Protein AF-A0A957N324-F1 (afdb_monomer_lite)

Structure (mmCIF, N/CA/C/O backbone):
data_AF-A0A957N324-F1
#
_entry.id   AF-A0A957N324-F1
#
loop_
_atom_site.group_PDB
_atom_site.id
_atom_site.type_symbol
_atom_site.label_atom_id
_atom_site.label_alt_id
_atom_site.label_comp_id
_atom_site.label_asym_id
_atom_site.label_entity_id
_atom_site.label_seq_id
_atom_site.pdbx_PDB_ins_code
_atom_site.Cartn_x
_atom_site.Cartn_y
_atom_site.Cartn_z
_atom_site.occupancy
_atom_site.B_iso_or_equiv
_atom_site.auth_seq_id
_atom_site.auth_comp_id
_atom_site.auth_asym_id
_atom_site.auth_atom_id
_atom_site.pdbx_PDB_model_num
ATOM 1 N N . MET A 1 1 ? -1.794 -14.656 24.874 1.00 44.19 1 MET A N 1
ATOM 2 C CA . MET A 1 1 ? -1.674 -13.339 24.207 1.00 44.19 1 MET A CA 1
ATOM 3 C C . MET A 1 1 ? -3.044 -12.687 24.230 1.00 44.19 1 MET A C 1
ATOM 5 O O . MET A 1 1 ? -4.010 -13.356 23.897 1.00 44.19 1 MET A O 1
ATOM 9 N N . LYS A 1 2 ? -3.157 -11.465 24.763 1.00 45.56 2 LYS A N 1
ATOM 10 C CA . LYS A 1 2 ? -4.443 -10.772 24.942 1.00 45.56 2 LYS A CA 1
ATOM 11 C C . LYS A 1 2 ? -4.962 -10.307 23.573 1.00 45.56 2 LYS A C 1
ATOM 13 O O . LYS A 1 2 ? -4.216 -9.659 22.848 1.00 45.56 2 LYS A O 1
ATOM 18 N N . ASN A 1 3 ? -6.216 -10.645 23.263 1.00 54.12 3 ASN A N 1
ATOM 19 C CA . ASN A 1 3 ? -6.972 -10.323 22.041 1.00 54.12 3 ASN A CA 1
ATOM 20 C C . ASN A 1 3 ? -7.276 -8.818 21.892 1.00 54.12 3 ASN A C 1
ATOM 22 O O . ASN A 1 3 ? -8.419 -8.433 21.657 1.00 54.12 3 ASN A O 1
ATOM 26 N N . THR A 1 4 ? -6.295 -7.942 22.089 1.00 59.03 4 THR A N 1
ATOM 27 C CA . THR A 1 4 ? -6.501 -6.509 21.887 1.00 59.03 4 THR A CA 1
ATOM 28 C C . THR A 1 4 ? -6.570 -6.246 20.382 1.00 59.03 4 THR A C 1
ATOM 30 O O . THR A 1 4 ? -5.600 -6.567 19.691 1.00 59.03 4 THR A O 1
ATOM 33 N N . PRO A 1 5 ? -7.670 -5.676 19.854 1.00 67.69 5 PRO A N 1
ATOM 34 C CA . PRO A 1 5 ? -7.747 -5.316 18.444 1.00 67.69 5 PRO A CA 1
ATOM 35 C C . PRO A 1 5 ? -6.584 -4.393 18.084 1.00 67.69 5 PRO A C 1
ATOM 37 O O . PRO A 1 5 ? -6.266 -3.465 18.834 1.00 67.69 5 PRO A O 1
ATOM 40 N N . VAL A 1 6 ? -5.941 -4.624 16.942 1.00 67.88 6 VAL A N 1
ATOM 41 C CA . VAL A 1 6 ? -4.774 -3.825 16.541 1.00 67.88 6 VAL A CA 1
ATOM 42 C C . VAL A 1 6 ? -5.134 -2.360 16.324 1.00 67.88 6 VAL A C 1
ATOM 44 O O . VAL A 1 6 ? -4.309 -1.496 16.607 1.00 67.88 6 VAL A O 1
ATOM 47 N N . ALA A 1 7 ? -6.391 -2.059 15.998 1.00 63.56 7 ALA A N 1
ATOM 48 C CA . ALA A 1 7 ? -6.916 -0.697 15.997 1.00 63.56 7 ALA A CA 1
ATOM 49 C C . ALA A 1 7 ? -6.752 0.038 17.340 1.00 63.56 7 ALA A C 1
ATOM 51 O O . ALA A 1 7 ? -6.547 1.251 17.360 1.00 63.56 7 ALA A O 1
ATOM 52 N N . VAL A 1 8 ? -6.804 -0.673 18.469 1.00 66.75 8 VAL A N 1
ATOM 53 C CA . VAL A 1 8 ? -6.606 -0.084 19.803 1.00 66.75 8 VAL A CA 1
ATOM 54 C C . VAL A 1 8 ? -5.124 0.177 20.064 1.00 66.75 8 VAL A C 1
ATOM 56 O O . VAL A 1 8 ? -4.776 1.241 20.569 1.00 66.75 8 VAL A O 1
ATOM 59 N N . VAL A 1 9 ? -4.245 -0.753 19.679 1.00 63.69 9 VAL A N 1
ATOM 60 C CA . VAL A 1 9 ? -2.789 -0.605 19.856 1.00 63.69 9 VAL A CA 1
ATOM 61 C C . VAL A 1 9 ? -2.220 0.460 18.915 1.00 63.69 9 VAL A C 1
ATOM 63 O O . VAL A 1 9 ? -1.399 1.272 19.326 1.00 63.69 9 VAL A O 1
ATOM 66 N N . SER A 1 10 ? -2.702 0.515 17.674 1.00 66.00 10 SER A N 1
ATOM 67 C CA . SER A 1 10 ? -2.294 1.507 16.675 1.00 66.00 10 SER A CA 1
ATOM 68 C C . SER A 1 10 ? -2.592 2.942 17.131 1.00 66.00 10 SER A C 1
ATOM 70 O O . SER A 1 10 ? -1.766 3.826 16.930 1.00 66.00 10 SER A O 1
ATOM 72 N N . LYS A 1 11 ? -3.711 3.173 17.837 1.00 65.25 11 LYS A N 1
ATOM 73 C CA . LYS A 1 11 ? -4.077 4.502 18.366 1.00 65.25 11 LYS A CA 1
ATOM 74 C C . LYS A 1 11 ? -3.140 5.032 19.454 1.00 65.25 11 LYS A C 1
ATOM 76 O O . LYS A 1 11 ? -3.049 6.244 19.619 1.00 65.25 11 LYS A O 1
ATOM 81 N N . ILE A 1 12 ? -2.489 4.149 20.210 1.00 68.44 12 ILE A N 1
ATOM 82 C CA . ILE A 1 12 ? -1.572 4.517 21.305 1.00 68.44 12 ILE A CA 1
ATOM 83 C C . ILE A 1 12 ? -0.095 4.361 20.922 1.00 68.44 12 ILE A C 1
ATOM 85 O O . ILE A 1 12 ? 0.785 4.799 21.658 1.00 68.44 12 ILE A O 1
ATOM 89 N N . SER A 1 13 ? 0.179 3.727 19.782 1.00 65.44 13 SER A N 1
ATOM 90 C CA . SER A 1 13 ? 1.521 3.547 19.245 1.00 65.44 13 SER A CA 1
ATOM 91 C C . SER A 1 13 ? 2.048 4.864 18.680 1.00 65.44 13 SER A C 1
ATOM 93 O O . SER A 1 13 ? 1.381 5.531 17.892 1.00 65.44 13 SER A O 1
ATOM 95 N N . THR A 1 14 ? 3.284 5.219 19.028 1.00 68.44 14 THR A N 1
ATOM 96 C CA . THR A 1 14 ? 4.015 6.311 18.365 1.00 68.44 14 THR A CA 1
ATOM 97 C C . THR A 1 14 ? 4.290 6.006 16.892 1.00 68.44 14 THR A C 1
ATOM 99 O O . THR A 1 14 ? 4.418 6.928 16.090 1.00 68.44 14 THR A O 1
ATOM 102 N N . MET A 1 15 ? 4.328 4.724 16.518 1.00 69.75 15 MET A N 1
ATOM 103 C CA . MET A 1 15 ? 4.371 4.285 15.127 1.00 69.75 15 MET A CA 1
ATOM 104 C C . MET A 1 15 ? 2.960 4.337 14.536 1.00 69.75 15 MET A C 1
ATOM 106 O O . MET A 1 15 ? 2.127 3.477 14.841 1.00 69.75 15 MET A O 1
ATOM 110 N N . LYS A 1 16 ? 2.701 5.331 13.681 1.00 80.44 16 LYS A N 1
ATOM 111 C CA . LYS A 1 16 ? 1.450 5.425 12.924 1.00 80.44 16 LYS A CA 1
ATOM 112 C C . LYS A 1 16 ? 1.506 4.460 11.742 1.00 80.44 16 LYS A C 1
ATOM 114 O O . LYS A 1 16 ? 2.431 4.503 10.932 1.00 80.44 16 LYS A O 1
ATOM 119 N N . ALA A 1 17 ? 0.503 3.600 11.650 1.00 86.56 17 ALA A N 1
ATOM 120 C CA . ALA A 1 17 ? 0.310 2.691 10.531 1.00 86.56 17 ALA A CA 1
ATOM 121 C C . ALA A 1 17 ? -1.040 2.988 9.879 1.00 86.56 17 ALA A C 1
ATOM 123 O O . ALA A 1 17 ? -2.008 3.311 10.573 1.00 86.56 17 ALA A O 1
ATOM 124 N N . LEU A 1 18 ? -1.106 2.868 8.557 1.00 91.06 18 LEU A N 1
ATOM 125 C CA . LEU A 1 18 ? -2.381 2.824 7.860 1.00 91.06 18 LEU A CA 1
ATOM 126 C C . LEU A 1 18 ? -3.073 1.509 8.208 1.00 91.06 18 LEU A C 1
ATOM 128 O O . LEU A 1 18 ? -2.436 0.466 8.139 1.00 91.06 18 LEU A O 1
ATOM 132 N N . MET A 1 19 ? -4.359 1.527 8.537 1.00 91.81 19 MET A N 1
ATOM 133 C CA . MET A 1 19 ? -5.148 0.298 8.639 1.00 91.81 19 MET A CA 1
ATOM 134 C C . MET A 1 19 ? -6.080 0.209 7.440 1.00 91.81 19 MET A C 1
ATOM 136 O O . MET A 1 19 ? -6.834 1.148 7.179 1.00 91.81 19 MET A O 1
ATOM 140 N N . VAL A 1 20 ? -6.023 -0.905 6.716 1.00 94.19 20 VAL A N 1
ATOM 141 C CA . VAL A 1 20 ? -6.890 -1.181 5.565 1.00 94.19 20 VAL A CA 1
ATOM 142 C C . VAL A 1 20 ? -7.425 -2.604 5.636 1.00 94.19 20 VAL A C 1
ATOM 144 O O . VAL A 1 20 ? -6.806 -3.482 6.231 1.00 94.19 20 VAL A O 1
ATOM 147 N N . SER A 1 21 ? -8.571 -2.845 5.006 1.00 95.31 21 SER A N 1
ATOM 148 C CA . SER A 1 21 ? -9.075 -4.205 4.805 1.00 95.31 21 SER A CA 1
ATOM 149 C C . SER A 1 21 ? -8.091 -5.009 3.950 1.00 95.31 21 SER A C 1
ATOM 151 O O . SER A 1 21 ? -7.554 -4.499 2.966 1.00 95.31 21 SER A O 1
ATOM 153 N N . GLN A 1 22 ? -7.897 -6.285 4.285 1.00 93.56 22 GLN A N 1
ATOM 154 C CA . GLN A 1 22 ? -7.080 -7.209 3.488 1.00 93.56 22 GLN A CA 1
ATOM 155 C C . GLN A 1 22 ? -7.625 -7.46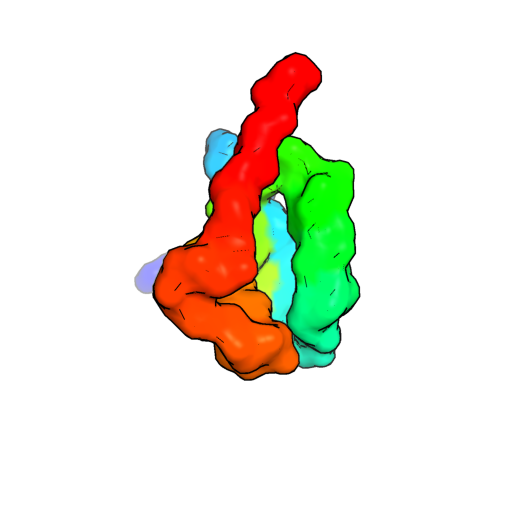3 2.067 1.00 93.56 22 GLN A C 1
ATOM 157 O O . GLN A 1 22 ? -6.915 -8.012 1.231 1.00 93.56 22 GLN A O 1
ATOM 162 N N . GLN A 1 23 ? -8.874 -7.081 1.784 1.00 94.88 23 GLN A N 1
ATOM 163 C CA . GLN A 1 23 ? -9.484 -7.156 0.455 1.00 94.88 23 GLN A CA 1
ATOM 164 C C . GLN A 1 23 ? -9.288 -5.874 -0.372 1.00 94.88 23 GLN A C 1
ATOM 166 O O . GLN A 1 23 ? -9.685 -5.842 -1.536 1.00 94.88 23 GLN A O 1
ATOM 171 N N . MET A 1 24 ? -8.698 -4.817 0.201 1.00 95.88 24 MET A N 1
ATOM 172 C CA . MET A 1 24 ? -8.453 -3.562 -0.511 1.00 95.88 24 MET A CA 1
ATOM 173 C C . MET A 1 24 ? -7.458 -3.771 -1.665 1.00 95.88 24 MET A C 1
ATOM 175 O O . MET A 1 24 ? -6.388 -4.346 -1.446 1.00 95.88 24 MET A O 1
ATOM 179 N N . PRO A 1 25 ? -7.749 -3.268 -2.880 1.00 94.88 25 PRO A N 1
ATOM 180 C CA . PRO A 1 25 ? -6.782 -3.281 -3.969 1.00 94.88 25 PRO A CA 1
ATOM 181 C C . PRO A 1 25 ? -5.497 -2.536 -3.595 1.00 94.88 25 PRO A C 1
ATOM 183 O O . PRO A 1 25 ? -5.533 -1.429 -3.059 1.00 94.88 25 PRO A O 1
ATOM 186 N N . ILE A 1 26 ? -4.345 -3.116 -3.938 1.00 91.75 26 ILE A N 1
ATOM 187 C CA . ILE A 1 26 ? -3.032 -2.566 -3.564 1.00 91.75 26 ILE A CA 1
ATOM 188 C C . ILE A 1 26 ? -2.812 -1.132 -4.063 1.00 91.75 26 ILE A C 1
ATOM 190 O O . ILE A 1 26 ? -2.209 -0.331 -3.358 1.00 91.75 26 ILE A O 1
ATOM 194 N N . VAL A 1 27 ? -3.346 -0.777 -5.235 1.00 93.12 27 VAL A N 1
ATOM 195 C CA . VAL A 1 27 ? -3.224 0.579 -5.794 1.00 93.12 27 VAL A CA 1
ATOM 196 C C . VAL A 1 27 ? -3.928 1.612 -4.907 1.00 93.12 27 VAL A C 1
ATOM 198 O O . VAL A 1 27 ? -3.356 2.661 -4.627 1.00 93.12 27 VAL A O 1
ATOM 201 N N . GLU A 1 28 ? -5.119 1.291 -4.395 1.00 94.88 28 GLU A N 1
ATOM 202 C CA . GLU A 1 28 ? -5.846 2.162 -3.461 1.00 94.88 28 GLU A CA 1
ATOM 203 C C . GLU A 1 28 ? -5.131 2.259 -2.108 1.00 94.88 28 GLU A C 1
ATOM 205 O O . GLU A 1 28 ? -5.072 3.329 -1.498 1.00 94.88 28 GLU A O 1
ATOM 210 N N . ALA A 1 29 ? -4.560 1.148 -1.632 1.00 93.75 29 ALA A N 1
ATOM 211 C CA . ALA A 1 29 ? -3.782 1.135 -0.398 1.00 93.75 29 ALA A CA 1
ATOM 212 C C . ALA A 1 29 ? -2.527 2.020 -0.515 1.00 93.75 29 ALA A C 1
ATOM 214 O O . ALA A 1 29 ? -2.235 2.784 0.405 1.00 93.75 29 ALA A O 1
ATOM 215 N N . VAL A 1 30 ? -1.828 1.966 -1.656 1.00 93.00 30 VAL A N 1
ATOM 216 C CA . VAL A 1 30 ? -0.660 2.808 -1.959 1.00 93.00 30 VAL A CA 1
ATOM 217 C C . VAL A 1 30 ? -1.038 4.285 -1.997 1.00 93.00 30 VAL A C 1
ATOM 219 O O . VAL A 1 30 ? -0.360 5.077 -1.353 1.00 93.00 30 VAL A O 1
ATOM 222 N N . GLU A 1 31 ? -2.128 4.657 -2.673 1.00 93.31 31 GLU A N 1
ATOM 223 C CA . GLU A 1 31 ? -2.595 6.050 -2.738 1.00 93.31 31 GLU A CA 1
ATOM 224 C C . GLU A 1 31 ? -2.886 6.623 -1.341 1.00 93.31 31 GLU A C 1
ATOM 226 O O . GLU A 1 31 ? -2.441 7.723 -0.990 1.00 93.31 31 GLU A O 1
ATOM 231 N N . ARG A 1 32 ? -3.591 5.856 -0.499 1.00 92.75 32 ARG A N 1
ATOM 232 C CA . ARG A 1 32 ? -3.895 6.262 0.882 1.00 92.75 32 ARG A CA 1
ATOM 233 C C . ARG A 1 32 ? -2.641 6.368 1.742 1.00 92.75 32 ARG A C 1
ATOM 235 O O . ARG A 1 32 ? -2.547 7.287 2.555 1.00 92.75 32 ARG A O 1
ATOM 242 N N . PHE A 1 33 ? -1.701 5.445 1.562 1.00 92.00 33 PHE A N 1
ATOM 243 C CA . PHE A 1 33 ? -0.440 5.416 2.296 1.00 92.00 33 PHE A CA 1
ATOM 244 C C . PHE A 1 33 ? 0.468 6.590 1.910 1.00 92.00 33 PHE A C 1
ATOM 246 O O . PHE A 1 33 ? 0.978 7.286 2.784 1.00 92.00 33 PHE A O 1
ATOM 253 N N . SER A 1 34 ? 0.602 6.886 0.614 1.00 89.50 34 SER A N 1
ATOM 254 C CA . SER A 1 34 ? 1.432 7.995 0.125 1.00 89.50 34 SER A CA 1
ATOM 255 C C . SER A 1 34 ? 0.874 9.374 0.475 1.00 89.50 34 SER A C 1
ATOM 257 O O . SER A 1 34 ? 1.620 10.345 0.516 1.00 89.50 34 SER A O 1
ATOM 259 N N . SER A 1 35 ? -0.430 9.474 0.740 1.00 88.19 35 SER A N 1
ATOM 260 C CA . SER A 1 35 ? -1.093 10.739 1.080 1.00 88.19 35 SER A CA 1
ATOM 261 C C . SER A 1 35 ? -0.829 11.209 2.520 1.00 88.19 35 SER A C 1
ATOM 263 O O . SER A 1 35 ? -1.330 12.259 2.921 1.00 88.19 35 SER A O 1
ATOM 265 N N . ASN A 1 36 ? -0.088 10.445 3.332 1.00 82.19 36 ASN A N 1
ATOM 266 C CA . ASN A 1 36 ? 0.158 10.769 4.734 1.00 82.19 36 ASN A CA 1
ATOM 267 C C . ASN A 1 36 ? 1.611 10.484 5.141 1.00 82.19 36 ASN A C 1
ATOM 269 O O . ASN A 1 36 ? 1.968 9.360 5.488 1.00 82.19 36 ASN A O 1
ATOM 273 N N . GLU A 1 37 ? 2.423 11.540 5.189 1.00 76.00 37 GLU A N 1
ATOM 274 C CA . GLU A 1 37 ? 3.865 11.483 5.487 1.00 76.00 37 GLU A CA 1
ATOM 275 C C . GLU A 1 37 ? 4.214 10.886 6.864 1.00 76.00 37 GLU A C 1
ATOM 277 O O . GLU A 1 37 ? 5.362 10.529 7.115 1.00 76.00 37 GLU A O 1
ATOM 282 N N . GLY A 1 38 ? 3.246 10.770 7.778 1.00 80.19 38 GLY A N 1
ATOM 283 C CA . GLY A 1 38 ? 3.473 10.224 9.115 1.00 80.19 38 GLY A CA 1
ATOM 284 C C . GLY A 1 38 ? 3.329 8.706 9.225 1.00 80.19 38 GLY A C 1
ATOM 285 O O . GLY A 1 38 ? 3.498 8.187 10.326 1.00 80.19 38 GLY A O 1
ATOM 286 N N . G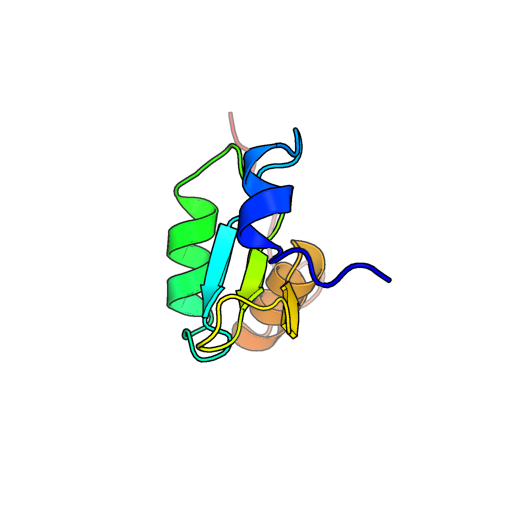LN A 1 39 ? 2.943 8.003 8.156 1.00 83.81 39 GLN A N 1
ATOM 287 C CA . GLN A 1 39 ? 2.682 6.562 8.191 1.00 83.81 39 GLN A CA 1
ATOM 288 C C . GLN A 1 39 ? 3.930 5.756 7.819 1.00 83.81 39 GLN A C 1
ATOM 290 O O . GLN A 1 39 ? 4.602 6.036 6.833 1.00 83.81 39 GLN A O 1
ATOM 295 N N . HIS A 1 40 ? 4.228 4.717 8.601 1.00 81.56 40 HIS A N 1
ATOM 296 C CA . HIS A 1 40 ? 5.445 3.907 8.435 1.00 81.56 40 HIS A CA 1
ATOM 297 C C . HIS A 1 40 ? 5.183 2.462 7.993 1.00 81.56 40 HIS A C 1
ATOM 299 O O . HIS A 1 40 ? 6.119 1.687 7.807 1.00 81.56 40 HIS A O 1
ATOM 305 N N . GLY A 1 41 ? 3.918 2.088 7.825 1.00 86.81 41 GLY A N 1
ATOM 306 C CA . GLY A 1 41 ? 3.516 0.789 7.303 1.00 86.81 41 GLY A CA 1
ATOM 307 C C . GLY A 1 41 ? 2.005 0.676 7.170 1.00 86.81 41 GLY A C 1
ATOM 308 O O . GLY A 1 41 ? 1.264 1.556 7.620 1.00 86.81 41 GLY A O 1
ATOM 309 N N . ILE A 1 42 ? 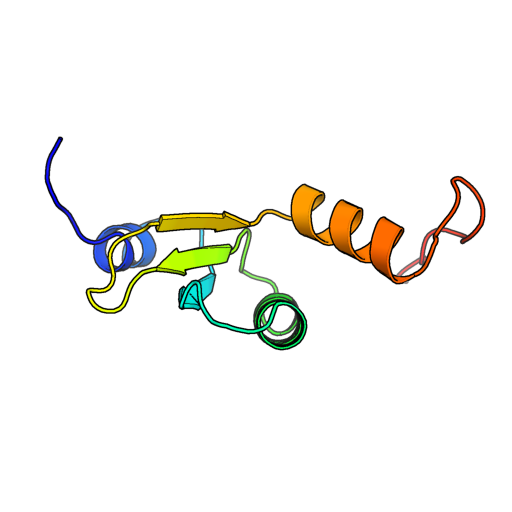1.560 -0.420 6.568 1.00 92.75 42 ILE A N 1
ATOM 310 C CA . ILE A 1 42 ? 0.152 -0.735 6.348 1.00 92.75 42 ILE A CA 1
ATOM 311 C C . ILE A 1 42 ? -0.175 -2.021 7.112 1.00 92.75 42 ILE A C 1
ATOM 313 O O . ILE A 1 42 ? 0.461 -3.055 6.927 1.00 92.75 42 ILE A O 1
ATOM 317 N N . PHE A 1 43 ? -1.169 -1.961 7.985 1.00 93.31 43 PHE A N 1
ATOM 318 C CA . PHE A 1 43 ? -1.746 -3.102 8.678 1.00 93.31 43 PHE A CA 1
ATOM 319 C C . PHE A 1 43 ? -3.015 -3.540 7.961 1.00 93.31 43 PHE A C 1
ATOM 321 O O . PHE A 1 43 ? -3.923 -2.740 7.730 1.00 93.31 43 PHE A O 1
ATOM 328 N N . LEU A 1 44 ? -3.061 -4.823 7.626 1.00 93.75 44 LEU A N 1
ATOM 329 C CA . LEU A 1 44 ? -4.218 -5.458 7.020 1.00 93.75 44 LEU A CA 1
ATOM 330 C C . LEU A 1 44 ? -5.123 -5.977 8.129 1.00 93.75 44 LEU A C 1
ATOM 332 O O . LEU A 1 44 ? -4.643 -6.641 9.052 1.00 93.75 44 LEU A O 1
ATOM 336 N N . VAL A 1 45 ? -6.412 -5.676 8.045 1.00 93.31 45 VAL A N 1
ATOM 337 C CA . VAL A 1 45 ? -7.414 -6.168 8.990 1.00 93.31 45 VAL A CA 1
ATOM 338 C C . VAL A 1 45 ? -8.513 -6.968 8.293 1.00 93.31 45 VAL A C 1
ATOM 340 O O . VAL A 1 45 ? -8.781 -6.773 7.104 1.00 93.31 45 VAL A O 1
ATOM 343 N N . ASP A 1 46 ? -9.126 -7.890 9.033 1.00 92.50 46 ASP A N 1
ATOM 344 C CA . ASP A 1 46 ? -10.368 -8.560 8.638 1.00 92.50 46 ASP A CA 1
ATOM 345 C C . ASP A 1 46 ? -11.612 -7.706 8.951 1.00 92.50 46 ASP A C 1
ATOM 347 O O . ASP A 1 46 ? -11.518 -6.601 9.486 1.00 92.50 46 ASP A O 1
ATOM 351 N N . ASP A 1 47 ? -12.796 -8.247 8.652 1.00 92.44 47 ASP A N 1
ATOM 352 C CA . ASP A 1 47 ? -14.094 -7.594 8.888 1.00 92.44 47 ASP A CA 1
ATOM 353 C C . ASP A 1 47 ? -14.410 -7.359 10.380 1.00 92.44 47 ASP A C 1
ATOM 355 O O . ASP A 1 47 ? -15.398 -6.708 10.716 1.00 92.44 47 ASP A O 1
ATOM 359 N N . GLN A 1 48 ? -13.603 -7.911 11.292 1.00 89.94 48 GLN A N 1
ATOM 360 C CA . GLN A 1 48 ? -13.721 -7.741 12.740 1.00 89.94 48 GLN A CA 1
ATOM 361 C C . GLN A 1 48 ? -12.615 -6.836 13.314 1.00 89.94 48 GLN A C 1
ATOM 363 O O . GLN A 1 48 ? -12.381 -6.861 14.527 1.00 89.94 48 GLN A O 1
ATOM 368 N N . ASP A 1 49 ? -11.925 -6.061 12.467 1.00 86.00 49 ASP A N 1
ATOM 369 C CA . ASP A 1 49 ? -10.791 -5.193 12.819 1.00 86.00 49 ASP A CA 1
ATOM 370 C C . ASP A 1 49 ? -9.613 -5.939 13.480 1.00 86.00 49 ASP A C 1
ATOM 372 O O . ASP A 1 49 ? -8.837 -5.379 14.273 1.00 86.00 49 ASP A O 1
ATOM 376 N N . ARG A 1 50 ? -9.451 -7.232 13.178 1.00 87.00 50 ARG A N 1
ATOM 377 C CA . ARG A 1 50 ? -8.320 -8.030 13.663 1.00 87.00 50 ARG A CA 1
ATOM 378 C C . ARG A 1 50 ? -7.200 -7.988 12.643 1.00 87.00 50 ARG A C 1
ATOM 380 O O . ARG A 1 50 ? -7.442 -8.145 11.454 1.00 87.00 50 ARG A O 1
ATOM 387 N N . LEU A 1 51 ? -5.964 -7.820 13.113 1.00 88.75 51 LEU A N 1
ATOM 388 C CA . LEU A 1 51 ? -4.787 -7.831 12.247 1.00 88.75 51 LEU A CA 1
ATOM 389 C C . LEU A 1 51 ? -4.627 -9.195 11.576 1.00 88.75 51 LEU A C 1
ATOM 391 O O . LEU A 1 51 ? -4.504 -10.209 12.263 1.00 88.75 51 LEU A O 1
ATOM 395 N N . THR A 1 52 ? -4.558 -9.190 10.252 1.00 93.50 52 THR A N 1
ATOM 396 C CA . THR A 1 52 ? -4.303 -10.378 9.433 1.00 93.50 52 THR A CA 1
ATOM 397 C C . THR A 1 52 ? -2.935 -10.351 8.765 1.00 93.50 52 THR A C 1
ATOM 399 O O . THR A 1 52 ? -2.408 -11.406 8.421 1.00 93.50 52 THR A O 1
ATOM 402 N N . GLY A 1 53 ? -2.317 -9.176 8.624 1.00 90.62 53 GLY A N 1
ATOM 403 C CA . GLY A 1 53 ? -1.009 -9.054 7.991 1.00 90.62 53 GLY A CA 1
ATOM 404 C C . GLY A 1 53 ? -0.445 -7.642 8.021 1.00 90.62 53 GLY A C 1
ATOM 4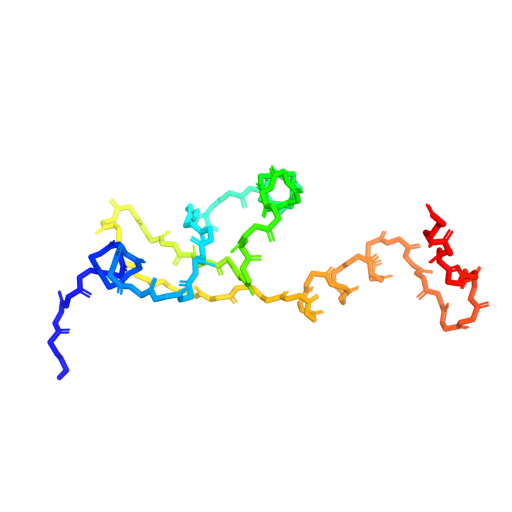05 O O . GLY A 1 53 ? -1.072 -6.701 8.508 1.00 90.62 53 GLY A O 1
ATOM 406 N N . VAL A 1 54 ? 0.764 -7.506 7.488 1.00 91.12 54 VAL A N 1
ATOM 407 C CA . VAL A 1 54 ? 1.486 -6.237 7.388 1.00 91.12 54 VAL A CA 1
ATOM 408 C C . VAL A 1 54 ? 2.045 -6.114 5.978 1.00 91.12 54 VAL A C 1
ATOM 410 O O . VAL A 1 54 ? 2.547 -7.094 5.436 1.00 91.12 54 VAL A O 1
ATOM 413 N N . VAL A 1 55 ? 1.974 -4.910 5.421 1.00 91.56 55 VAL A N 1
ATOM 414 C CA . VAL A 1 55 ? 2.678 -4.505 4.204 1.00 91.56 55 VAL A CA 1
ATOM 415 C C . VAL A 1 55 ? 3.599 -3.343 4.571 1.00 91.56 55 VAL A C 1
ATOM 417 O O . VAL A 1 55 ? 3.164 -2.346 5.156 1.00 91.56 55 VAL A O 1
ATOM 420 N N . ASN A 1 56 ? 4.886 -3.485 4.274 1.00 87.75 56 ASN A N 1
ATOM 421 C CA . ASN A 1 56 ? 5.919 -2.487 4.543 1.00 87.75 56 ASN A CA 1
ATOM 422 C C . ASN A 1 56 ? 6.465 -1.867 3.239 1.00 87.75 56 ASN A C 1
ATOM 424 O O . ASN A 1 56 ? 6.086 -2.254 2.136 1.00 87.75 56 ASN A O 1
ATOM 428 N N . ASN A 1 57 ? 7.381 -0.901 3.362 1.00 88.81 57 ASN A N 1
ATOM 429 C CA . ASN A 1 57 ? 7.978 -0.228 2.202 1.00 88.81 57 ASN A CA 1
ATOM 430 C C . ASN A 1 57 ? 8.717 -1.185 1.254 1.00 88.81 57 ASN A C 1
ATOM 432 O O . ASN A 1 57 ? 8.638 -0.999 0.045 1.00 88.81 57 ASN A O 1
ATOM 436 N N . SER A 1 58 ? 9.416 -2.199 1.769 1.00 89.81 58 SER A N 1
ATOM 437 C CA . SER A 1 58 ? 10.104 -3.190 0.934 1.00 89.81 58 SER A CA 1
ATOM 438 C C . SER A 1 58 ? 9.111 -4.013 0.117 1.00 89.81 58 SER A C 1
ATOM 440 O O . SER A 1 58 ? 9.331 -4.189 -1.076 1.00 89.81 58 SER A O 1
ATOM 442 N N . ASP A 1 59 ? 7.989 -4.428 0.716 1.00 91.62 59 ASP A N 1
ATOM 443 C CA . ASP A 1 59 ? 6.929 -5.162 0.011 1.00 91.62 59 ASP A CA 1
ATOM 444 C C . ASP A 1 59 ? 6.343 -4.323 -1.138 1.00 91.62 59 ASP A C 1
ATOM 446 O O . ASP A 1 59 ? 6.151 -4.818 -2.249 1.00 91.62 59 ASP A O 1
ATOM 450 N N . LEU A 1 60 ? 6.101 -3.028 -0.892 1.00 91.19 60 LEU A N 1
ATOM 451 C CA . LEU A 1 60 ? 5.592 -2.096 -1.905 1.00 91.19 60 LEU A CA 1
ATOM 452 C C . LEU A 1 60 ? 6.607 -1.848 -3.029 1.00 91.19 60 LEU A C 1
ATOM 454 O O . LEU A 1 60 ? 6.225 -1.796 -4.200 1.00 91.19 60 LEU A O 1
ATOM 458 N N . LEU A 1 61 ? 7.892 -1.709 -2.694 1.00 89.62 61 LEU A N 1
ATOM 459 C CA . LEU A 1 61 ? 8.966 -1.533 -3.674 1.00 89.62 61 LEU A CA 1
ATOM 460 C C . LEU A 1 61 ? 9.159 -2.792 -4.528 1.00 89.62 61 LEU A C 1
ATOM 462 O O . LEU A 1 61 ? 9.323 -2.683 -5.745 1.00 89.62 61 LEU A O 1
ATOM 466 N N . ASP A 1 62 ? 9.092 -3.978 -3.922 1.00 90.81 62 ASP A N 1
ATOM 467 C CA . ASP A 1 62 ? 9.162 -5.249 -4.642 1.00 90.81 62 ASP A CA 1
ATOM 468 C C . ASP A 1 62 ? 7.951 -5.443 -5.561 1.00 90.81 62 ASP A C 1
ATOM 470 O O . ASP A 1 62 ? 8.126 -5.809 -6.728 1.00 90.81 62 ASP A O 1
ATOM 474 N N . TRP A 1 63 ? 6.740 -5.130 -5.086 1.00 91.44 63 TRP A N 1
ATOM 475 C CA . TRP A 1 63 ? 5.532 -5.134 -5.914 1.00 91.44 63 TRP A CA 1
ATOM 476 C C . TRP A 1 63 ? 5.662 -4.186 -7.109 1.00 91.44 63 TRP A C 1
ATOM 478 O O . TRP A 1 63 ? 5.435 -4.602 -8.246 1.00 91.44 63 TRP A O 1
ATOM 488 N N . ALA A 1 64 ? 6.084 -2.939 -6.883 1.00 90.75 64 ALA A N 1
ATOM 489 C CA . ALA A 1 64 ? 6.261 -1.959 -7.950 1.00 90.75 64 ALA A CA 1
ATOM 490 C C . ALA A 1 64 ? 7.318 -2.419 -8.968 1.00 90.75 64 ALA A C 1
ATOM 492 O O . ALA A 1 64 ? 7.101 -2.322 -10.177 1.00 90.75 64 ALA A O 1
ATOM 493 N N . ARG A 1 65 ? 8.439 -2.987 -8.501 1.00 90.56 65 ARG A N 1
ATOM 494 C CA . ARG A 1 65 ? 9.479 -3.538 -9.379 1.00 90.56 65 ARG A CA 1
ATOM 495 C C . ARG A 1 65 ? 8.916 -4.610 -10.311 1.00 90.56 65 ARG A C 1
ATOM 497 O O . ARG A 1 65 ? 9.201 -4.569 -11.505 1.00 90.56 65 ARG A O 1
ATOM 504 N N . VAL A 1 66 ? 8.123 -5.542 -9.779 1.00 90.81 66 VAL A N 1
ATOM 505 C CA . VAL A 1 66 ? 7.497 -6.613 -10.571 1.00 90.81 66 VAL A CA 1
ATOM 506 C C . VAL A 1 66 ? 6.448 -6.044 -11.528 1.00 90.81 66 VAL A C 1
ATOM 508 O O . VAL A 1 66 ? 6.481 -6.355 -12.716 1.00 90.81 66 VAL A O 1
ATOM 511 N N . GLN A 1 67 ? 5.560 -5.173 -11.042 1.00 91.94 67 GLN A N 1
ATOM 512 C CA . GLN A 1 67 ? 4.446 -4.619 -11.816 1.00 91.94 67 GLN A CA 1
ATOM 513 C C . GLN A 1 67 ? 4.908 -3.811 -13.036 1.00 91.94 67 GLN A C 1
ATOM 515 O O . GLN A 1 67 ? 4.280 -3.870 -14.093 1.00 91.94 67 GLN A O 1
ATOM 520 N N . PHE A 1 68 ? 6.004 -3.063 -12.899 1.00 87.94 68 PHE A N 1
ATOM 521 C CA . PHE A 1 68 ? 6.550 -2.219 -13.963 1.00 87.94 68 PHE A CA 1
ATOM 522 C C . PHE A 1 68 ? 7.752 -2.849 -14.684 1.00 87.9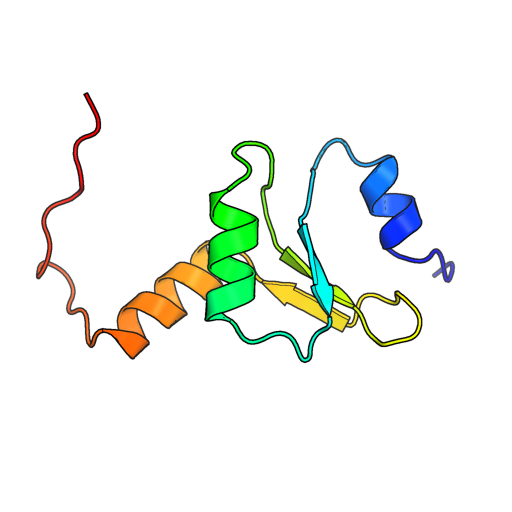4 68 PHE A C 1
ATOM 524 O O . PHE A 1 68 ? 8.396 -2.176 -15.487 1.00 87.94 68 PHE A O 1
ATOM 531 N N . ASN A 1 69 ? 8.055 -4.126 -14.416 1.00 89.00 69 ASN A N 1
ATOM 532 C CA . ASN A 1 69 ? 9.197 -4.855 -14.977 1.00 89.00 69 ASN A CA 1
ATOM 533 C C . ASN A 1 69 ? 10.524 -4.071 -14.864 1.00 89.00 69 ASN A C 1
ATOM 535 O O . ASN A 1 69 ? 11.309 -3.979 -15.813 1.00 89.00 69 ASN A O 1
ATOM 539 N N . LEU A 1 70 ? 10.754 -3.450 -13.703 1.00 86.62 70 LEU A N 1
ATOM 540 C CA . LEU A 1 70 ? 11.921 -2.603 -13.471 1.00 86.62 70 LEU A CA 1
ATOM 541 C C . LEU A 1 70 ? 13.160 -3.469 -13.266 1.00 86.62 70 LEU A C 1
ATOM 543 O O . LEU A 1 70 ? 13.201 -4.342 -12.396 1.00 86.62 70 LEU A O 1
ATOM 547 N N . SER A 1 71 ? 14.194 -3.188 -14.051 1.00 83.00 71 SER A N 1
ATOM 548 C CA . SER A 1 71 ? 15.491 -3.849 -13.931 1.00 83.00 71 SER A CA 1
ATOM 549 C C . SER A 1 71 ? 16.448 -2.989 -13.102 1.00 83.00 71 SER A C 1
ATOM 551 O O . SER A 1 71 ? 16.388 -1.759 -13.180 1.00 83.00 71 SER A O 1
ATOM 553 N N . PRO A 1 72 ? 17.362 -3.586 -12.316 1.00 78.88 72 PRO A N 1
ATOM 554 C CA . PRO A 1 72 ? 18.392 -2.823 -11.619 1.00 78.88 72 PRO A CA 1
ATOM 555 C C . PRO A 1 72 ? 19.136 -1.881 -12.578 1.00 78.88 72 PRO A C 1
ATOM 557 O O . PRO A 1 72 ? 19.609 -2.307 -13.630 1.00 78.88 72 PRO A O 1
ATOM 560 N N . GLY A 1 73 ? 19.219 -0.597 -12.223 1.00 78.56 73 GLY A N 1
ATOM 561 C CA . GLY A 1 73 ? 19.896 0.426 -13.029 1.00 78.56 73 GLY A CA 1
ATOM 562 C C . GLY A 1 73 ? 19.071 1.039 -14.168 1.00 78.56 73 GLY A C 1
ATOM 563 O O . GLY A 1 73 ? 19.600 1.882 -14.885 1.00 78.56 73 GLY A O 1
ATOM 564 N N . SER A 1 74 ? 17.792 0.676 -14.340 1.00 77.06 74 SER A N 1
ATOM 565 C CA . SER A 1 74 ? 16.956 1.231 -15.419 1.00 77.06 74 SER A CA 1
ATOM 566 C C . SER A 1 74 ? 16.412 2.637 -15.142 1.00 77.06 74 SER A C 1
ATOM 568 O O . SER A 1 74 ? 15.958 3.301 -16.071 1.00 77.06 74 SER A O 1
ATOM 570 N N . LEU A 1 75 ? 16.425 3.095 -13.885 1.00 76.94 75 LEU A N 1
ATOM 571 C CA . LEU A 1 75 ? 15.894 4.398 -13.477 1.00 76.94 75 LEU A CA 1
ATOM 572 C C . LEU A 1 75 ? 16.908 5.147 -12.598 1.00 76.94 75 LEU A C 1
ATOM 574 O O . LEU A 1 75 ? 17.425 4.558 -11.644 1.00 76.94 75 LEU A O 1
ATOM 578 N N . PRO A 1 76 ? 17.193 6.434 -12.877 1.00 80.38 76 PRO A N 1
ATOM 579 C CA . PRO A 1 76 ? 17.963 7.265 -11.960 1.00 80.38 76 PRO A CA 1
ATOM 580 C C . PRO A 1 76 ? 17.167 7.501 -10.669 1.00 80.38 76 PRO A C 1
ATOM 582 O O . PRO A 1 76 ? 15.938 7.579 -10.695 1.00 80.38 76 PRO A O 1
ATOM 585 N N . LEU A 1 77 ? 17.865 7.641 -9.537 1.00 80.00 77 LEU A N 1
ATOM 586 C CA . LEU A 1 77 ? 17.212 8.003 -8.279 1.00 80.00 77 LEU A C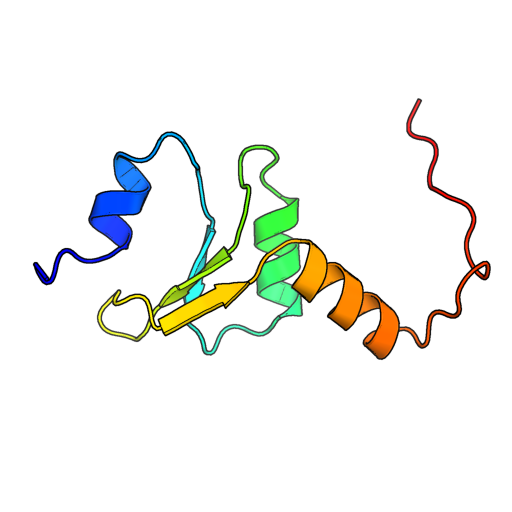A 1
ATOM 587 C C . LEU A 1 77 ? 16.567 9.394 -8.407 1.00 80.00 77 LEU A C 1
ATOM 589 O O . LEU A 1 77 ? 17.231 10.321 -8.886 1.00 80.00 77 LEU A O 1
ATOM 593 N N . PRO A 1 78 ? 15.306 9.567 -7.973 1.00 76.75 78 PRO A N 1
ATOM 594 C CA . PRO A 1 78 ? 14.693 10.883 -7.935 1.00 76.75 78 PRO A CA 1
ATOM 595 C C . PRO A 1 78 ? 15.448 11.759 -6.929 1.00 76.75 78 PRO A C 1
ATOM 597 O O . PRO A 1 78 ? 15.582 11.416 -5.756 1.00 76.75 78 PRO A O 1
ATOM 600 N N . VAL A 1 79 ? 15.962 12.895 -7.399 1.00 81.69 79 VAL A N 1
ATOM 601 C CA . VAL A 1 79 ? 16.593 13.903 -6.543 1.00 81.69 79 VAL A CA 1
ATOM 602 C C . VAL A 1 79 ? 15.523 14.924 -6.176 1.00 81.69 79 VAL A C 1
ATOM 604 O O . VAL A 1 79 ? 15.179 15.777 -6.993 1.00 81.69 79 VAL A O 1
ATOM 607 N N . HIS A 1 80 ? 14.987 14.836 -4.960 1.00 67.62 80 HIS A N 1
ATOM 608 C CA . HIS A 1 80 ? 14.162 15.906 -4.404 1.00 67.62 80 HIS A CA 1
ATOM 609 C C . HIS A 1 80 ? 15.087 17.047 -3.952 1.00 67.62 80 HIS A C 1
ATOM 611 O O . HIS A 1 80 ? 15.988 16.824 -3.143 1.00 67.62 80 HIS A O 1
ATOM 617 N N . ARG A 1 81 ? 14.913 18.236 -4.540 1.00 57.78 81 ARG A N 1
ATOM 618 C CA . ARG A 1 81 ? 15.535 19.489 -4.088 1.00 57.78 81 ARG A CA 1
ATOM 619 C C . ARG A 1 81 ? 14.563 20.273 -3.226 1.00 57.78 81 ARG A C 1
ATOM 621 O O . ARG A 1 81 ? 13.356 20.213 -3.546 1.00 57.78 81 ARG A O 1
#

Radius of gyration: 15.06 Å; chains: 1; bounding box: 34×33×40 Å

pLDDT: mean 83.1, std 12.21, range [44.19, 95.88]

Sequence (81 aa):
MKNTPVAVVSKISTMKALMVSQQMPIVEAVERFSSNEGQHGIFLVDDQDRLTGVVNNSDLLDWARVQFNLSPGSLPLPVHR

Foldseek 3Di:
DDQDQVVVVCVVDQAHAAEDAPPDDPVVVVVVQVVDPRHQWYFHAHPVSHTPDIGGPVNVVVVVCVVVVPDPPPDDDDDDD

Secondary structure (DSSP, 8-state):
-----HHHHHHH-SSEEEEEETTS-HHHHHHHHHT-TTEEEEEEE-TTS-EEEEE-HHHHHHHHHHHTTPPTTSSPPP---